Protein AF-A0A947XZW9-F1 (afdb_monomer_lite)

Foldseek 3Di:
DQPLVLVVLCVVLVHDLVLLCLLVVHDSVVSVCLSSLVDPVHRDPVSVVVSVVSSPDDPVVSVVSSVVSVVD

Secondary structure (DSSP, 8-state):
----HHHHHHHHTT--HHHHHHHTT--HHHHHHHHTT-STT-S-HHHHHHHHHHHHS-HHHHHHHHHHTT--

Radius of gyration: 11.94 Å; chains: 1; bounding box: 32×24×26 Å

pLDDT: mean 89.59, std 12.1, range [40.69, 97.94]

Structure (mmCIF, N/CA/C/O backbone):
data_AF-A0A947XZW9-F1
#
_entry.id   AF-A0A947XZW9-F1
#
loop_
_atom_site.group_PDB
_atom_site.id
_atom_site.type_symbol
_atom_site.label_atom_id
_atom_site.label_alt_id
_atom_site.label_comp_id
_atom_site.label_asym_id
_atom_site.label_entity_id
_atom_site.label_seq_id
_atom_site.pdbx_PDB_ins_code
_atom_site.Cartn_x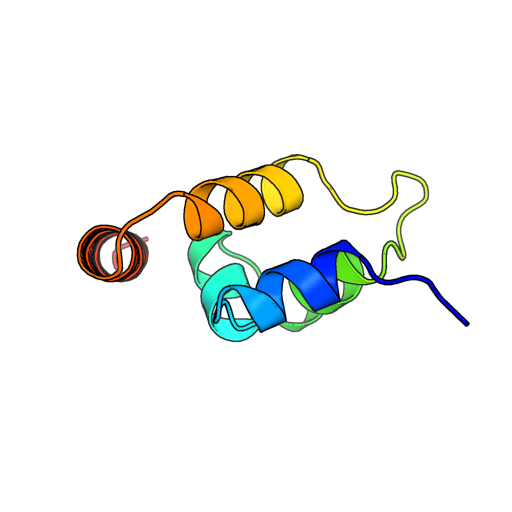
_atom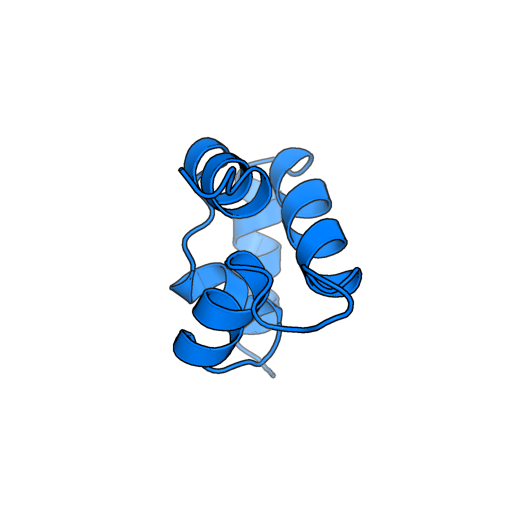_site.Cartn_y
_atom_site.Cartn_z
_atom_site.occupancy
_atom_site.B_iso_or_equiv
_atom_site.auth_seq_id
_atom_site.auth_comp_id
_atom_site.auth_asym_id
_atom_site.auth_atom_id
_atom_site.pdbx_PDB_model_num
ATOM 1 N N . MET A 1 1 ? 20.519 7.869 -5.444 1.00 40.69 1 MET A N 1
ATOM 2 C CA . MET A 1 1 ? 19.511 7.901 -4.366 1.00 40.69 1 MET A CA 1
ATOM 3 C C . MET A 1 1 ? 18.230 7.417 -5.017 1.00 40.69 1 MET A C 1
ATOM 5 O O . MET A 1 1 ? 17.761 8.090 -5.920 1.00 40.69 1 MET A O 1
ATOM 9 N N . GLU A 1 2 ? 17.783 6.191 -4.736 1.00 52.41 2 GLU A N 1
ATOM 10 C CA . GLU A 1 2 ? 16.522 5.693 -5.308 1.00 52.41 2 GLU A CA 1
ATOM 11 C C . GLU A 1 2 ? 15.393 6.569 -4.767 1.00 52.41 2 GLU A C 1
ATOM 13 O O . GLU A 1 2 ? 15.116 6.538 -3.566 1.00 52.41 2 GLU A O 1
ATOM 18 N N . ASP A 1 3 ? 14.768 7.364 -5.630 1.00 56.28 3 ASP A N 1
ATOM 19 C CA . ASP A 1 3 ? 13.504 8.006 -5.301 1.00 56.28 3 ASP A CA 1
ATOM 20 C C . ASP A 1 3 ? 12.486 6.886 -5.065 1.00 56.28 3 ASP A C 1
ATOM 22 O O . ASP A 1 3 ? 12.100 6.174 -5.992 1.00 56.28 3 ASP A O 1
ATOM 26 N N . LYS A 1 4 ? 12.081 6.682 -3.805 1.00 72.50 4 LYS A N 1
ATOM 27 C CA . LYS A 1 4 ? 11.073 5.684 -3.401 1.00 72.50 4 LYS A CA 1
ATOM 28 C C . LYS A 1 4 ? 9.751 6.378 -3.075 1.00 72.50 4 LYS A C 1
ATOM 30 O O . LYS A 1 4 ? 9.293 6.297 -1.930 1.00 72.50 4 LYS A O 1
ATOM 35 N N . PRO A 1 5 ? 9.110 7.065 -4.042 1.00 85.94 5 PRO A N 1
ATOM 36 C CA . PRO A 1 5 ? 7.949 7.903 -3.767 1.00 85.94 5 PRO A CA 1
ATOM 37 C C . PRO A 1 5 ? 6.815 7.094 -3.132 1.00 85.94 5 PRO A C 1
ATOM 39 O O . PRO A 1 5 ? 6.177 7.560 -2.197 1.00 85.94 5 PRO A O 1
ATOM 42 N N . TRP A 1 6 ? 6.614 5.844 -3.555 1.00 92.25 6 TRP A N 1
ATOM 43 C CA . TRP A 1 6 ? 5.546 4.986 -3.036 1.00 92.25 6 TRP A CA 1
ATOM 44 C C . TRP A 1 6 ? 5.804 4.465 -1.623 1.00 92.25 6 TRP A C 1
ATOM 46 O O . TRP A 1 6 ? 4.877 4.407 -0.818 1.00 92.25 6 TRP A O 1
ATOM 56 N N . GLN A 1 7 ? 7.056 4.143 -1.285 1.00 92.38 7 GLN A N 1
ATOM 57 C CA . GLN A 1 7 ? 7.407 3.768 0.086 1.00 92.38 7 GLN A CA 1
ATOM 58 C C . GLN A 1 7 ? 7.237 4.959 1.039 1.00 92.38 7 GLN A C 1
ATOM 60 O O . GLN A 1 7 ? 6.713 4.795 2.141 1.00 92.38 7 GLN A O 1
ATOM 65 N N . ASN A 1 8 ? 7.648 6.152 0.603 1.00 93.00 8 ASN A N 1
ATOM 66 C CA . ASN A 1 8 ? 7.511 7.377 1.387 1.00 93.00 8 ASN A CA 1
ATOM 67 C C . ASN A 1 8 ? 6.040 7.751 1.593 1.00 93.00 8 ASN A C 1
ATOM 69 O O . ASN A 1 8 ? 5.654 8.069 2.714 1.00 93.00 8 ASN A O 1
ATOM 73 N N . ARG A 1 9 ? 5.212 7.637 0.548 1.00 94.56 9 ARG A N 1
ATOM 74 C CA . ARG A 1 9 ? 3.760 7.855 0.622 1.00 94.56 9 ARG A CA 1
ATOM 75 C C . ARG A 1 9 ? 3.071 6.908 1.593 1.00 94.56 9 ARG A C 1
ATOM 77 O O . ARG A 1 9 ? 2.402 7.373 2.509 1.00 94.56 9 ARG A O 1
ATOM 84 N N . ALA A 1 10 ? 3.308 5.600 1.465 1.00 94.81 10 ALA A N 1
ATOM 85 C CA . ALA A 1 10 ? 2.744 4.615 2.387 1.00 94.81 10 ALA A CA 1
ATOM 86 C C . ALA A 1 10 ? 3.113 4.945 3.844 1.00 94.81 10 ALA A C 1
ATOM 88 O O . ALA A 1 10 ? 2.243 5.013 4.710 1.00 94.81 10 ALA A O 1
ATOM 89 N N . LYS A 1 11 ? 4.390 5.261 4.102 1.00 94.56 11 LYS A N 1
ATOM 90 C CA . LYS A 1 11 ? 4.856 5.655 5.437 1.00 94.56 11 LYS A CA 1
ATOM 91 C C . LYS A 1 11 ? 4.185 6.941 5.938 1.00 94.56 11 LYS A C 1
ATOM 93 O O . LYS A 1 11 ? 3.768 6.980 7.092 1.00 94.56 11 LYS A O 1
ATOM 98 N N . ALA A 1 12 ? 4.072 7.968 5.097 1.00 94.94 12 ALA A N 1
ATOM 99 C CA . ALA A 1 12 ? 3.438 9.240 5.447 1.00 94.94 12 ALA A CA 1
ATOM 100 C C . ALA A 1 12 ? 1.941 9.081 5.763 1.00 94.94 12 ALA A C 1
ATOM 102 O O . ALA A 1 12 ? 1.429 9.748 6.654 1.00 94.94 12 ALA A O 1
ATOM 103 N N . ALA A 1 13 ? 1.263 8.148 5.091 1.00 95.38 13 ALA A N 1
ATOM 104 C CA . ALA A 1 13 ? -0.138 7.812 5.333 1.00 95.38 13 ALA A CA 1
ATOM 105 C C . ALA A 1 13 ? -0.357 6.858 6.530 1.00 95.38 13 ALA A C 1
ATOM 107 O O . ALA A 1 13 ? -1.483 6.423 6.783 1.00 95.38 13 ALA A O 1
ATOM 108 N N . GLY A 1 14 ? 0.707 6.486 7.253 1.00 95.75 14 GLY A N 1
ATOM 109 C CA . GLY A 1 14 ? 0.639 5.532 8.364 1.00 95.75 14 GLY A CA 1
ATOM 110 C C . GLY A 1 14 ? 0.413 4.075 7.937 1.00 95.75 14 GLY A C 1
ATOM 111 O O . GLY A 1 14 ? 0.059 3.240 8.767 1.00 95.75 14 GLY A O 1
ATOM 112 N N . LEU A 1 15 ? 0.618 3.745 6.659 1.00 96.69 15 LEU A N 1
ATOM 113 C CA . LEU A 1 15 ? 0.486 2.393 6.122 1.00 96.69 15 LEU A CA 1
ATOM 114 C C . LEU A 1 15 ? 1.824 1.647 6.201 1.00 96.69 15 LEU A C 1
ATOM 116 O O . LEU A 1 15 ? 2.762 1.913 5.444 1.00 96.69 15 LEU A O 1
ATOM 120 N N . SER A 1 16 ? 1.921 0.685 7.119 1.00 95.69 16 SER A N 1
ATOM 121 C CA . SER A 1 16 ? 3.113 -0.162 7.244 1.00 95.69 16 SER A CA 1
ATOM 122 C C . SER A 1 16 ? 3.191 -1.223 6.137 1.00 95.69 16 SER A C 1
ATOM 124 O O . SER A 1 16 ? 2.168 -1.658 5.607 1.00 95.69 16 SER A O 1
ATOM 126 N N . GLN A 1 17 ? 4.406 -1.694 5.820 1.00 94.38 17 GLN A N 1
ATOM 127 C CA . GLN A 1 17 ? 4.604 -2.782 4.848 1.00 94.38 17 GLN A CA 1
ATOM 128 C C . GLN A 1 17 ? 3.912 -4.072 5.292 1.00 94.38 17 GLN A C 1
ATOM 130 O O . GLN A 1 17 ? 3.314 -4.742 4.460 1.00 94.38 17 GLN A O 1
ATOM 135 N N . LYS A 1 18 ? 3.909 -4.372 6.596 1.00 95.25 18 LYS A N 1
ATOM 136 C CA . LYS A 1 18 ? 3.166 -5.493 7.183 1.00 95.25 18 LYS A CA 1
ATOM 137 C C . LYS A 1 18 ? 1.658 -5.406 6.928 1.00 95.25 18 LYS A C 1
ATOM 139 O O . LYS A 1 18 ? 1.049 -6.396 6.534 1.00 95.25 18 LYS A O 1
ATOM 144 N N . VAL A 1 19 ? 1.052 -4.235 7.137 1.00 96.25 19 VAL A N 1
ATOM 145 C CA . VAL A 1 19 ? -0.387 -4.041 6.883 1.00 96.25 19 VAL A CA 1
ATOM 146 C C . VAL A 1 19 ? -0.678 -4.130 5.389 1.00 96.25 19 VAL A C 1
ATOM 148 O O . VAL A 1 19 ? -1.566 -4.874 4.994 1.00 96.25 19 VAL A O 1
ATOM 151 N N . LEU A 1 20 ? 0.109 -3.456 4.548 1.00 95.81 20 LEU A N 1
ATOM 152 C CA . LEU A 1 20 ? -0.048 -3.527 3.095 1.00 95.81 20 LEU A CA 1
ATOM 153 C C . LEU A 1 20 ? 0.110 -4.963 2.565 1.00 95.81 20 LEU A C 1
ATOM 155 O O . LEU A 1 20 ? -0.645 -5.384 1.698 1.00 95.81 20 LEU A O 1
ATOM 159 N N . ALA A 1 21 ? 1.044 -5.736 3.116 1.00 95.06 21 ALA A N 1
ATOM 160 C CA . ALA A 1 21 ? 1.229 -7.146 2.790 1.00 95.06 21 ALA A CA 1
ATOM 161 C C . ALA A 1 21 ? 0.002 -7.991 3.139 1.00 95.06 21 ALA A C 1
ATOM 163 O O . ALA A 1 21 ? -0.435 -8.786 2.309 1.00 95.06 21 ALA A O 1
ATOM 164 N N . LYS A 1 22 ? -0.604 -7.750 4.309 1.00 94.06 22 LYS A N 1
ATOM 165 C CA . LYS A 1 22 ? -1.868 -8.383 4.696 1.00 94.06 22 LYS A CA 1
ATOM 166 C C . LYS A 1 22 ? -2.990 -8.043 3.709 1.00 94.06 22 LYS A C 1
ATOM 168 O O . LYS A 1 22 ? -3.628 -8.950 3.196 1.00 94.06 22 LYS A O 1
ATOM 173 N N . LEU A 1 23 ? -3.188 -6.758 3.402 1.00 94.62 23 LEU A N 1
ATOM 174 C CA . LEU A 1 23 ? -4.252 -6.303 2.493 1.00 94.62 23 LEU A CA 1
ATOM 175 C C . LEU A 1 23 ? -4.119 -6.878 1.074 1.00 94.62 23 LEU A C 1
ATOM 177 O O . LEU A 1 23 ? -5.118 -7.069 0.390 1.00 94.62 23 LEU A O 1
ATOM 181 N N . LEU A 1 24 ? -2.889 -7.128 0.622 1.00 93.56 24 LEU A N 1
ATOM 182 C CA . LEU A 1 24 ? -2.606 -7.639 -0.720 1.00 93.56 24 LEU A CA 1
ATOM 183 C C . LEU A 1 24 ? -2.467 -9.169 -0.787 1.00 93.56 24 LEU A C 1
ATOM 185 O O . LEU A 1 24 ? -2.221 -9.696 -1.870 1.00 93.56 24 LEU A O 1
ATOM 189 N N . GLY A 1 25 ? -2.571 -9.886 0.338 1.00 92.69 25 GLY A N 1
ATOM 190 C CA . GLY A 1 25 ? -2.357 -11.338 0.369 1.00 92.69 25 GLY A CA 1
ATOM 191 C C . GLY A 1 25 ? -0.935 -11.738 -0.044 1.00 92.69 25 GLY A C 1
ATOM 192 O O . GLY A 1 25 ? -0.723 -12.692 -0.795 1.00 92.69 25 GLY A O 1
ATOM 193 N N . HIS A 1 26 ? 0.067 -10.972 0.387 1.00 93.50 26 HIS A N 1
ATOM 194 C CA . HIS A 1 26 ? 1.469 -11.181 0.031 1.00 93.50 26 HIS A CA 1
ATOM 195 C C . HIS A 1 26 ? 2.359 -11.299 1.267 1.00 93.50 26 HIS A C 1
ATOM 197 O O . HIS A 1 26 ? 2.052 -10.786 2.338 1.00 93.50 26 HIS A O 1
ATOM 203 N N . ALA A 1 27 ? 3.526 -11.925 1.108 1.00 94.06 27 ALA A N 1
ATOM 204 C CA . ALA A 1 27 ? 4.576 -11.841 2.116 1.00 94.06 27 ALA A CA 1
ATOM 205 C C . ALA A 1 27 ? 5.139 -10.408 2.191 1.00 94.06 27 ALA A C 1
ATOM 207 O O . ALA A 1 27 ? 5.294 -9.733 1.170 1.00 94.06 27 ALA A O 1
ATOM 208 N N . GLU A 1 28 ? 5.531 -9.959 3.386 1.00 94.44 28 GLU A N 1
ATOM 209 C CA . GLU A 1 28 ? 6.077 -8.607 3.596 1.00 94.44 28 GLU A CA 1
ATOM 210 C C . GLU A 1 28 ? 7.324 -8.335 2.735 1.00 94.44 28 GLU A C 1
ATOM 212 O O . GLU A 1 28 ? 7.480 -7.247 2.177 1.00 94.44 28 GLU A O 1
ATOM 217 N N . ILE A 1 29 ? 8.171 -9.351 2.526 1.00 93.94 29 ILE A N 1
ATOM 218 C CA . ILE A 1 29 ? 9.334 -9.252 1.633 1.00 93.94 29 ILE A CA 1
ATOM 219 C C . ILE A 1 29 ? 8.933 -8.975 0.177 1.00 93.94 29 ILE A C 1
ATOM 221 O O . ILE A 1 29 ? 9.627 -8.226 -0.514 1.00 93.94 29 ILE A O 1
ATOM 225 N N . THR A 1 30 ? 7.811 -9.534 -0.284 1.00 93.31 30 THR A N 1
ATOM 226 C CA . THR A 1 30 ? 7.278 -9.308 -1.632 1.00 93.31 30 THR A CA 1
ATOM 227 C C . THR A 1 30 ? 6.864 -7.851 -1.787 1.00 93.31 30 THR A C 1
ATOM 229 O O . THR A 1 30 ? 7.338 -7.188 -2.707 1.00 93.31 30 THR A O 1
ATOM 232 N N . VAL A 1 31 ? 6.090 -7.312 -0.840 1.00 93.25 31 VAL A N 1
ATOM 233 C CA . VAL A 1 31 ? 5.690 -5.892 -0.839 1.00 93.25 31 VAL A CA 1
ATOM 234 C C . VAL A 1 31 ? 6.903 -4.970 -0.758 1.00 93.25 31 VAL A C 1
ATOM 236 O O . VAL A 1 31 ? 7.003 -3.994 -1.501 1.00 93.25 31 VAL A O 1
ATOM 239 N N . SER A 1 32 ? 7.884 -5.303 0.080 1.00 92.69 32 SER A N 1
ATOM 240 C CA . SER A 1 32 ? 9.130 -4.542 0.186 1.00 92.69 32 SER A CA 1
ATOM 241 C C . SER A 1 32 ? 9.898 -4.485 -1.141 1.00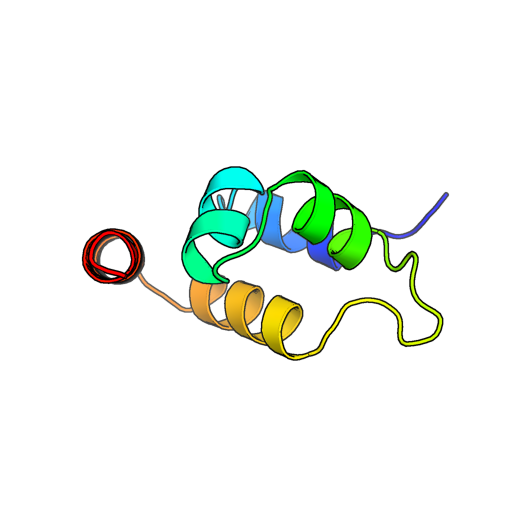 92.69 32 SER A C 1
ATOM 243 O O . SER A 1 32 ? 10.483 -3.451 -1.478 1.00 92.69 32 SER A O 1
ATOM 245 N N . ARG A 1 33 ? 9.906 -5.583 -1.911 1.00 91.50 33 ARG A N 1
ATOM 246 C CA . ARG A 1 33 ? 10.527 -5.637 -3.244 1.00 91.50 33 ARG A CA 1
ATOM 247 C C . ARG A 1 33 ? 9.715 -4.864 -4.286 1.00 91.50 33 ARG A C 1
ATOM 249 O O . ARG A 1 33 ? 10.306 -4.139 -5.084 1.00 91.50 33 ARG A O 1
ATOM 256 N N . GLN A 1 34 ? 8.387 -4.973 -4.239 1.00 91.19 34 GLN A N 1
ATOM 257 C CA . GLN A 1 34 ? 7.464 -4.249 -5.117 1.00 91.19 34 GLN A CA 1
ATOM 258 C C . GLN A 1 34 ? 7.601 -2.732 -4.949 1.00 91.19 34 GLN A C 1
ATOM 260 O O . GLN A 1 34 ? 7.741 -2.025 -5.940 1.00 91.19 34 GLN A O 1
ATOM 265 N N . LEU A 1 35 ? 7.632 -2.225 -3.710 1.00 90.06 35 LEU A N 1
ATOM 266 C CA . LEU A 1 35 ? 7.766 -0.790 -3.417 1.00 90.06 35 LEU A CA 1
ATOM 267 C C . LEU A 1 35 ? 9.122 -0.205 -3.817 1.00 90.06 35 LEU A C 1
ATOM 269 O O . LEU A 1 35 ? 9.212 0.985 -4.113 1.00 90.06 35 LEU A O 1
ATOM 273 N N . ARG A 1 36 ? 10.169 -1.034 -3.835 1.00 87.31 36 ARG A N 1
ATOM 274 C CA . ARG A 1 36 ? 11.494 -0.657 -4.339 1.00 87.31 36 ARG A CA 1
ATOM 275 C C . ARG A 1 36 ? 11.571 -0.619 -5.864 1.00 87.31 36 ARG A C 1
ATOM 277 O O . ARG A 1 36 ? 12.578 -0.173 -6.389 1.00 87.31 36 ARG A O 1
ATOM 284 N N . GLY A 1 37 ? 10.531 -1.073 -6.566 1.00 81.19 37 GLY A N 1
ATOM 285 C CA . GLY A 1 37 ? 10.523 -1.099 -8.025 1.00 81.19 37 GLY A CA 1
ATOM 286 C C . GLY A 1 37 ? 11.555 -2.063 -8.609 1.00 81.19 37 GLY A C 1
ATOM 287 O O . GLY A 1 37 ? 12.045 -1.820 -9.700 1.00 81.19 37 GLY A O 1
ATOM 288 N N . HIS A 1 38 ? 11.878 -3.160 -7.910 1.00 79.94 38 HIS A N 1
ATOM 289 C CA . HIS A 1 38 ? 12.850 -4.166 -8.374 1.00 79.94 38 HIS A CA 1
ATOM 290 C C . HIS A 1 38 ? 12.453 -4.889 -9.676 1.00 79.94 38 HIS A C 1
ATOM 292 O O . HIS A 1 38 ? 13.190 -5.750 -10.146 1.00 79.94 38 HIS A O 1
ATOM 298 N N . TRP A 1 39 ? 11.262 -4.621 -10.201 1.00 79.44 39 TRP A N 1
ATOM 299 C CA . TRP A 1 39 ? 10.714 -5.252 -11.394 1.00 79.44 39 TRP A CA 1
ATOM 300 C C . TRP A 1 39 ? 10.841 -4.259 -12.550 1.00 79.44 39 TRP A C 1
ATOM 302 O O . TRP A 1 39 ? 10.708 -3.059 -12.322 1.00 79.44 39 TRP A O 1
ATOM 312 N N . GLU A 1 40 ? 11.030 -4.728 -13.785 1.00 78.00 40 GLU A N 1
ATOM 313 C CA . GLU A 1 40 ? 11.135 -3.843 -14.963 1.00 78.00 40 GLU A CA 1
ATOM 314 C C . GLU A 1 40 ? 9.913 -2.922 -15.119 1.00 78.00 40 GLU A C 1
ATOM 316 O O . GLU A 1 40 ? 10.030 -1.772 -15.530 1.00 78.00 40 GLU A O 1
ATOM 321 N N . SER A 1 41 ? 8.736 -3.393 -14.698 1.00 82.62 41 SER A N 1
ATOM 322 C CA . SER A 1 41 ? 7.487 -2.623 -14.671 1.00 82.62 41 SER A CA 1
ATOM 323 C C . SER A 1 41 ? 7.410 -1.564 -13.557 1.00 82.62 41 SER A C 1
ATOM 325 O O . SER A 1 41 ? 6.407 -0.856 -13.440 1.00 82.62 41 SER A O 1
ATOM 327 N N . GLY A 1 42 ? 8.413 -1.490 -12.680 1.00 88.62 42 GLY A N 1
ATOM 328 C CA . GLY A 1 42 ? 8.396 -0.697 -11.456 1.00 88.62 42 GLY A CA 1
ATOM 329 C C . GLY A 1 42 ? 7.388 -1.218 -10.426 1.00 88.62 42 GLY A C 1
ATOM 330 O O . GLY A 1 42 ? 7.120 -2.417 -10.330 1.00 88.62 42 GLY A O 1
ATOM 331 N N . VAL A 1 43 ? 6.821 -0.305 -9.629 1.00 92.31 43 VAL A N 1
ATOM 332 C CA . VAL A 1 43 ? 5.810 -0.645 -8.611 1.00 92.31 43 VAL A CA 1
ATOM 333 C C . VAL A 1 43 ? 4.503 -1.099 -9.295 1.00 92.31 43 VAL A C 1
ATOM 335 O O . VAL A 1 43 ? 3.967 -0.335 -10.110 1.00 92.31 43 VAL A O 1
ATOM 338 N N . PRO A 1 44 ? 3.942 -2.280 -8.961 1.00 93.00 44 PRO A N 1
ATOM 339 C CA . PRO A 1 44 ? 2.694 -2.762 -9.554 1.00 93.00 44 PRO A CA 1
ATOM 340 C C . PRO A 1 44 ? 1.499 -1.833 -9.299 1.00 93.00 44 PRO A C 1
ATOM 342 O O . PRO A 1 44 ? 1.391 -1.205 -8.245 1.00 93.00 44 PRO A O 1
ATOM 345 N N . GLN A 1 45 ? 0.559 -1.773 -10.247 1.00 94.00 45 GLN A N 1
ATOM 346 C CA . GLN A 1 45 ? -0.587 -0.853 -10.173 1.00 94.00 45 GLN A CA 1
ATOM 347 C C . GLN A 1 45 ? -1.528 -1.149 -9.000 1.00 94.00 45 GLN A C 1
ATOM 349 O O . GLN A 1 45 ? -1.993 -0.216 -8.356 1.00 94.00 45 GLN A O 1
ATOM 354 N N . HIS A 1 46 ? -1.752 -2.422 -8.660 1.00 94.12 46 HIS A N 1
ATOM 355 C CA . HIS A 1 46 ? -2.586 -2.789 -7.508 1.00 94.12 46 HIS A CA 1
ATOM 356 C C . HIS A 1 46 ? -1.977 -2.313 -6.177 1.00 94.12 46 HIS A C 1
ATOM 358 O O . HIS A 1 46 ? -2.703 -1.863 -5.297 1.00 94.12 46 HIS A O 1
ATOM 364 N N . VAL A 1 47 ? -0.642 -2.314 -6.053 1.00 95.25 47 VAL A N 1
ATOM 365 C CA . VAL A 1 47 ? 0.062 -1.769 -4.878 1.00 95.25 47 VAL A CA 1
ATOM 366 C C . VAL A 1 47 ? -0.145 -0.257 -4.786 1.00 95.25 47 VAL A C 1
ATOM 368 O O . VAL A 1 47 ? -0.462 0.263 -3.719 1.00 95.25 47 VAL A O 1
ATOM 371 N N . LYS A 1 48 ? -0.006 0.458 -5.912 1.00 95.38 48 LYS A N 1
ATOM 372 C CA . LYS A 1 48 ? -0.262 1.907 -5.975 1.00 95.38 48 LYS A CA 1
ATOM 373 C C . LYS A 1 48 ? -1.709 2.232 -5.614 1.00 95.38 48 LYS A C 1
ATOM 375 O O . LYS A 1 48 ? -1.942 3.136 -4.820 1.00 95.38 48 LYS A O 1
ATOM 380 N N . ALA A 1 49 ? -2.659 1.478 -6.167 1.00 96.88 49 ALA A N 1
ATOM 381 C CA . ALA A 1 49 ? -4.082 1.643 -5.902 1.00 96.88 49 ALA A CA 1
ATOM 382 C C . ALA A 1 49 ? -4.406 1.444 -4.416 1.00 96.88 49 ALA A C 1
ATOM 384 O O . ALA A 1 49 ? -5.117 2.264 -3.846 1.00 96.88 49 ALA A O 1
ATOM 385 N N . ALA A 1 50 ? -3.823 0.430 -3.767 1.00 96.88 50 ALA A N 1
ATOM 386 C CA . ALA A 1 50 ? -4.007 0.205 -2.336 1.00 96.88 50 ALA A CA 1
ATOM 387 C C . ALA A 1 50 ? -3.487 1.375 -1.481 1.00 96.88 50 ALA A C 1
ATOM 389 O O . ALA A 1 50 ? -4.164 1.799 -0.548 1.00 96.88 50 ALA A O 1
ATOM 390 N N . ILE A 1 51 ? -2.324 1.944 -1.825 1.00 97.06 51 ILE A N 1
ATOM 391 C CA . ILE A 1 51 ? -1.770 3.118 -1.127 1.00 97.06 51 ILE A CA 1
ATOM 392 C C . ILE A 1 51 ? -2.666 4.346 -1.324 1.00 97.06 51 ILE A C 1
ATOM 394 O O . ILE A 1 51 ? -2.971 5.032 -0.354 1.00 97.06 51 ILE A O 1
ATOM 398 N N . ILE A 1 52 ? -3.114 4.606 -2.556 1.00 97.38 52 ILE A N 1
ATOM 399 C CA . ILE A 1 52 ? -4.011 5.733 -2.859 1.00 97.38 52 ILE A CA 1
ATOM 400 C C . ILE A 1 52 ? -5.337 5.580 -2.105 1.00 97.38 52 ILE A C 1
ATOM 402 O O . ILE A 1 52 ? -5.805 6.529 -1.486 1.00 97.38 52 ILE A O 1
ATOM 406 N N . ALA A 1 53 ? -5.934 4.386 -2.122 1.00 97.88 53 ALA A N 1
ATOM 407 C CA . ALA A 1 53 ? -7.166 4.116 -1.390 1.00 97.88 53 ALA A CA 1
ATOM 408 C C . ALA A 1 53 ? -6.981 4.363 0.114 1.00 97.88 53 ALA A C 1
ATOM 410 O O . ALA A 1 53 ? -7.791 5.049 0.730 1.00 97.88 53 ALA A O 1
ATOM 411 N N . TRP A 1 54 ? -5.876 3.883 0.690 1.00 97.94 54 TRP A N 1
ATOM 412 C CA . TRP A 1 54 ? -5.560 4.096 2.101 1.00 97.94 54 TRP A CA 1
ATOM 413 C C . TRP A 1 54 ? -5.434 5.579 2.467 1.00 97.94 54 TRP A C 1
ATOM 415 O O . TRP A 1 54 ? -5.950 6.006 3.500 1.00 97.94 54 TRP A O 1
ATOM 425 N N . GLU A 1 55 ? -4.766 6.374 1.629 1.00 97.31 55 GLU A N 1
ATOM 426 C CA . GLU A 1 55 ? -4.624 7.822 1.823 1.00 97.31 55 GLU A CA 1
ATOM 427 C C . GLU A 1 55 ? -5.981 8.538 1.870 1.00 97.31 55 GLU A C 1
ATOM 429 O O . GLU A 1 55 ? -6.152 9.445 2.682 1.00 97.31 55 GLU A O 1
ATOM 434 N N . LEU A 1 56 ? -6.940 8.107 1.047 1.00 97.56 56 LEU A N 1
ATOM 435 C CA . LEU A 1 56 ? -8.276 8.704 0.952 1.00 97.56 56 LEU A CA 1
ATOM 436 C C . LEU A 1 56 ? -9.233 8.255 2.064 1.00 97.56 56 LEU A C 1
ATOM 438 O O . LEU A 1 56 ? -10.197 8.958 2.357 1.00 97.56 56 LEU A O 1
ATOM 442 N N . MET A 1 57 ? -8.987 7.093 2.669 1.00 97.62 57 MET A N 1
ATOM 443 C CA . MET A 1 57 ? -9.849 6.540 3.711 1.00 97.62 57 MET A CA 1
ATOM 444 C C . MET A 1 57 ? -9.713 7.273 5.045 1.00 97.62 57 MET A C 1
ATOM 446 O O . MET A 1 57 ? -8.612 7.651 5.461 1.00 97.62 57 MET A O 1
ATOM 450 N N . THR A 1 58 ? -10.828 7.378 5.768 1.00 97.50 58 THR A N 1
ATOM 451 C CA . THR A 1 58 ? -10.811 7.774 7.179 1.00 97.50 58 THR A CA 1
ATOM 452 C C . THR A 1 58 ? -10.155 6.682 8.040 1.00 97.50 58 THR A C 1
ATOM 454 O O . THR A 1 58 ? -10.034 5.528 7.608 1.00 97.50 58 THR A O 1
ATOM 457 N N . PRO A 1 59 ? -9.714 7.001 9.270 1.00 96.50 59 PRO A N 1
ATOM 458 C CA . PRO A 1 59 ? -9.189 5.998 10.194 1.00 96.50 59 PRO A CA 1
ATOM 459 C C . PRO A 1 59 ? -10.132 4.804 10.411 1.00 96.50 59 PRO A C 1
ATOM 461 O O . PRO A 1 59 ? -9.666 3.667 10.467 1.00 96.50 59 PRO A O 1
ATOM 464 N N . GLU A 1 60 ? -11.441 5.044 10.468 1.00 97.06 60 GLU A N 1
ATOM 465 C CA . GLU A 1 60 ? -12.471 4.020 10.679 1.00 97.06 60 GLU A CA 1
ATOM 466 C C . GLU A 1 60 ? -12.557 3.069 9.477 1.00 97.06 60 GLU A C 1
ATOM 468 O O . GLU A 1 60 ? -12.508 1.852 9.646 1.00 97.06 60 GLU A O 1
ATOM 473 N N . GLN A 1 61 ? -12.568 3.609 8.254 1.00 97.62 61 GLN A N 1
ATOM 474 C CA . GLN A 1 61 ? -12.574 2.810 7.020 1.00 97.62 61 GLN A CA 1
ATOM 475 C C . GLN A 1 61 ? -11.313 1.944 6.884 1.00 97.62 61 GLN A C 1
ATOM 477 O O . GLN A 1 61 ? -11.374 0.802 6.431 1.00 97.62 61 GLN A O 1
ATOM 482 N N . ARG A 1 62 ? -10.153 2.460 7.315 1.00 97.00 62 ARG A N 1
ATOM 483 C CA . ARG A 1 62 ? -8.899 1.688 7.343 1.00 97.00 62 ARG A CA 1
ATOM 484 C C . ARG A 1 62 ? -8.991 0.511 8.312 1.00 97.00 62 ARG A C 1
ATOM 486 O O . ARG A 1 62 ? -8.539 -0.584 7.982 1.00 97.00 62 ARG A O 1
ATOM 493 N N . GLN A 1 63 ? -9.558 0.727 9.500 1.00 95.50 63 GLN A N 1
ATOM 494 C CA . GLN A 1 63 ? -9.756 -0.338 10.488 1.00 95.50 63 GLN A CA 1
ATOM 495 C C . GLN A 1 63 ? -10.722 -1.409 9.979 1.00 95.50 63 GLN A C 1
ATOM 497 O O . GLN A 1 63 ? -10.433 -2.601 10.113 1.00 95.50 63 GLN A O 1
ATOM 502 N N . GLU A 1 64 ? -11.821 -0.997 9.349 1.00 95.69 64 GLU A N 1
ATOM 503 C CA . GLU A 1 64 ? -12.779 -1.906 8.724 1.00 95.69 64 GLU A CA 1
ATOM 504 C C . GLU A 1 64 ? -12.110 -2.750 7.628 1.00 95.69 64 GLU A C 1
ATOM 506 O O . GLU A 1 64 ? -12.192 -3.978 7.651 1.00 95.69 64 GLU A O 1
ATOM 511 N N . TRP A 1 65 ? -11.342 -2.125 6.728 1.00 95.00 65 TRP A N 1
ATOM 512 C CA . TRP A 1 65 ? -10.640 -2.843 5.661 1.00 95.00 65 TRP A CA 1
ATOM 513 C C . TRP A 1 65 ? -9.633 -3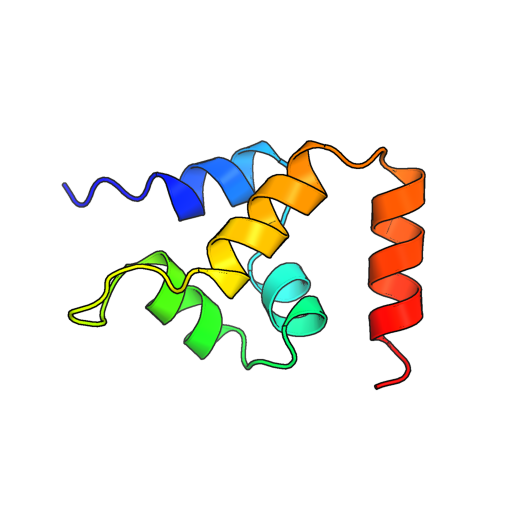.869 6.205 1.00 95.00 65 TRP A C 1
ATOM 515 O O . TRP A 1 65 ? -9.589 -5.014 5.746 1.00 95.00 65 TRP A O 1
ATOM 525 N N . VAL A 1 66 ? -8.846 -3.499 7.222 1.00 94.31 66 VAL A N 1
ATOM 526 C CA . VAL A 1 66 ? -7.890 -4.416 7.870 1.00 94.31 66 VAL A CA 1
ATOM 527 C C . VAL A 1 66 ? -8.591 -5.583 8.568 1.00 94.31 66 VAL A C 1
ATOM 529 O O . VAL A 1 66 ? -8.021 -6.683 8.610 1.00 94.31 66 VAL A O 1
ATOM 532 N N . SER A 1 67 ? -9.788 -5.348 9.110 1.00 93.25 67 SER A N 1
ATOM 533 C CA . SER A 1 67 ? -10.603 -6.371 9.773 1.00 93.25 67 SER A CA 1
ATOM 534 C C . SER A 1 67 ? -11.156 -7.363 8.752 1.00 93.25 67 SER A C 1
ATOM 536 O O . SER A 1 67 ? -10.881 -8.548 8.877 1.00 93.25 67 SER A O 1
ATOM 538 N N . ASN A 1 68 ? -11.770 -6.883 7.667 1.00 89.19 68 ASN A N 1
ATOM 539 C CA . ASN A 1 68 ? -12.301 -7.741 6.597 1.00 89.19 68 ASN A CA 1
ATOM 540 C C . ASN A 1 68 ? -11.205 -8.530 5.857 1.00 89.19 68 ASN A C 1
ATOM 542 O O . ASN A 1 68 ? -11.443 -9.614 5.340 1.00 89.19 68 ASN A O 1
ATOM 546 N N . SER A 1 69 ? -9.978 -8.002 5.819 1.00 83.56 69 SER A N 1
ATOM 547 C CA . SER A 1 69 ? -8.823 -8.699 5.230 1.00 83.56 69 SER 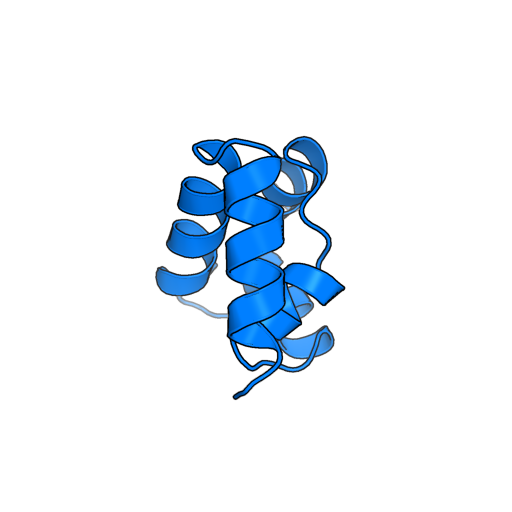A CA 1
ATOM 548 C C . SER A 1 69 ? -8.190 -9.730 6.178 1.00 83.56 69 SER A C 1
ATOM 550 O O . SER A 1 69 ? -7.132 -10.268 5.870 1.00 83.56 69 SER A O 1
ATOM 552 N N . ALA A 1 70 ? -8.740 -9.933 7.382 1.00 63.00 70 ALA A N 1
ATOM 553 C CA . ALA A 1 70 ? -8.312 -10.988 8.305 1.00 63.00 70 ALA A CA 1
ATOM 554 C C . ALA A 1 70 ? -8.987 -12.341 8.024 1.00 63.00 70 ALA A C 1
ATOM 556 O O . ALA A 1 70 ? -8.483 -13.353 8.502 1.00 63.00 70 ALA A O 1
ATOM 557 N N . ASP A 1 71 ? -10.091 -12.331 7.272 1.00 56.88 71 ASP A N 1
ATOM 558 C CA . ASP A 1 71 ? -10.970 -13.485 7.048 1.00 5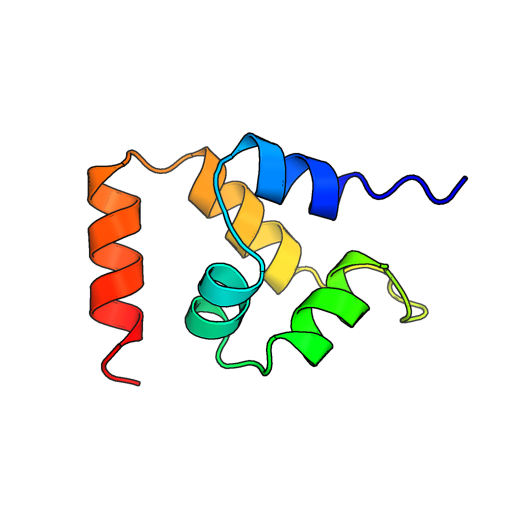6.88 71 ASP A CA 1
ATOM 559 C C . ASP A 1 71 ? -10.701 -14.214 5.711 1.00 56.88 71 ASP A C 1
ATOM 561 O O . ASP A 1 71 ? -11.453 -15.115 5.334 1.00 56.88 71 ASP A O 1
ATOM 565 N N . LEU A 1 72 ? -9.637 -13.824 4.994 1.00 53.03 72 LEU A N 1
ATOM 566 C CA . LEU A 1 72 ? -9.124 -14.454 3.765 1.00 53.03 72 LEU A CA 1
ATOM 567 C C . LEU A 1 72 ? -7.831 -15.225 4.055 1.00 53.03 72 LEU A C 1
ATOM 569 O O . LEU A 1 72 ? -7.672 -16.324 3.478 1.00 53.03 72 LEU A O 1
#

Sequence (72 aa):
MEDKPWQNRAKAAGLSQKVLAKLLGHAEITVSRQLRGHWESGVPQHVKAAIIAWELMTPEQRQEWVSNSADL